Protein AF-A0A9X8VCC0-F1 (afdb_monomer_lite)

Sequence (90 aa):
GRKLTLDRTPGAKAGDRLIVNLPSGKAQARTVQAVNDRVVTVTTAYSETPAPEAAWSIDADDLAVQLYRVVGIADNGDNTYTVNAAEHDP

Secondary structure (DSSP, 8-state):
--EEE-SS--S--TTSEEEEE-TTS-EEEEEEEEEETTEEEESS--SSPPPTT--EEEE-SS-----EEEEEEEE-SSS-EEEEEEEP--

InterPro domains:
  IPR053171 Viral Tip Attachment Protein [PTHR36251] (2-90)

pLDDT: mean 91.03, std 9.6, range [58.78, 98.31]

Radius of gyration: 19.02 Å; chains: 1; bounding box: 42×32×44 Å

Foldseek 3Di:
DQKDFAPFFDPAAAQKWKWWQAPVRDIDIFGFHGGDGRITGTPDDDPDDHDVPTDIDIGYPPPDDFDWDFPDWDDPVPPDIDTDTDTDDD

Structure (mmCIF, N/CA/C/O backbone):
data_AF-A0A9X8VCC0-F1
#
_entry.id   AF-A0A9X8VCC0-F1
#
loop_
_atom_site.group_PDB
_atom_site.id
_atom_site.type_symbol
_atom_site.label_atom_id
_atom_site.label_alt_id
_atom_site.label_comp_id
_atom_site.label_asym_id
_atom_site.label_entity_id
_atom_site.label_seq_id
_atom_site.pdbx_PDB_ins_code
_atom_site.Cartn_x
_atom_site.Cartn_y
_atom_site.Cartn_z
_atom_site.occupancy
_atom_site.B_iso_or_equiv
_atom_site.auth_seq_id
_atom_site.auth_comp_id
_atom_site.auth_asym_id
_atom_site.auth_atom_id
_atom_site.pdbx_PDB_model_num
ATOM 1 N N . GLY A 1 1 ? -12.974 1.473 12.556 1.00 87.62 1 GLY A N 1
ATOM 2 C CA . GLY A 1 1 ? -13.854 0.756 11.601 1.00 87.62 1 GLY A CA 1
ATOM 3 C C . GLY A 1 1 ? -13.020 0.079 10.522 1.00 87.62 1 G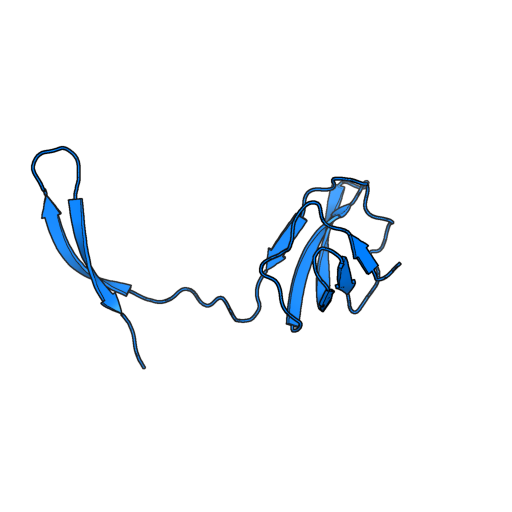LY A C 1
ATOM 4 O O . GLY A 1 1 ? -11.804 0.185 10.580 1.00 87.62 1 GLY A O 1
ATOM 5 N N . ARG A 1 2 ? -13.642 -0.620 9.559 1.00 96.12 2 ARG A N 1
ATOM 6 C CA . ARG A 1 2 ? -12.940 -1.294 8.437 1.00 96.12 2 ARG A CA 1
ATOM 7 C C . ARG A 1 2 ? -12.875 -0.477 7.142 1.00 96.12 2 ARG A C 1
ATOM 9 O O . ARG A 1 2 ? -12.300 -0.940 6.170 1.00 96.12 2 ARG A O 1
ATOM 16 N N . LYS A 1 3 ? -13.486 0.706 7.118 1.00 96.94 3 LYS A N 1
ATOM 17 C CA . LYS A 1 3 ? -13.446 1.632 5.984 1.00 96.94 3 LYS A CA 1
ATOM 18 C C . LYS A 1 3 ? -12.529 2.795 6.328 1.00 96.94 3 LYS A C 1
ATOM 20 O O . LYS A 1 3 ? -12.638 3.331 7.432 1.00 96.94 3 LYS A O 1
ATOM 25 N N . LEU A 1 4 ? -11.652 3.145 5.401 1.00 96.44 4 LEU A N 1
ATOM 26 C CA . LEU A 1 4 ? -10.725 4.262 5.499 1.00 96.44 4 LEU A CA 1
ATOM 27 C C . LEU A 1 4 ? -10.889 5.128 4.256 1.00 96.44 4 LEU A C 1
ATOM 29 O O . LEU A 1 4 ? -10.984 4.596 3.155 1.00 96.44 4 LEU A O 1
ATOM 33 N N . THR A 1 5 ? -10.903 6.443 4.438 1.00 97.19 5 THR A N 1
ATOM 34 C CA . THR A 1 5 ? -10.833 7.399 3.330 1.00 97.19 5 THR A CA 1
ATOM 35 C C . THR A 1 5 ? -9.398 7.894 3.231 1.00 97.19 5 THR A C 1
ATOM 37 O O . THR A 1 5 ? -8.870 8.411 4.214 1.00 97.19 5 THR A O 1
ATOM 40 N N . LEU A 1 6 ? -8.771 7.712 2.072 1.00 96.69 6 LEU A N 1
ATOM 41 C CA . LEU A 1 6 ? -7.411 8.169 1.792 1.00 96.69 6 LEU A CA 1
ATOM 42 C C . LEU A 1 6 ? -7.418 9.577 1.176 1.00 96.69 6 LEU A C 1
ATOM 44 O O . LEU A 1 6 ? -8.437 10.059 0.677 1.00 96.69 6 LEU A O 1
ATOM 48 N N . ASP A 1 7 ? -6.261 10.232 1.196 1.00 95.38 7 ASP A N 1
ATOM 49 C CA . ASP A 1 7 ? -6.024 11.568 0.627 1.00 95.38 7 ASP A CA 1
ATOM 50 C C . ASP A 1 7 ? -6.065 11.585 -0.914 1.00 95.38 7 ASP A C 1
ATOM 52 O O . ASP A 1 7 ? -6.326 12.617 -1.534 1.00 95.38 7 ASP A O 1
ATOM 56 N N . ARG A 1 8 ? -5.883 10.424 -1.548 1.00 94.88 8 ARG A N 1
ATOM 57 C CA . ARG A 1 8 ? -5.965 10.220 -3.002 1.00 94.88 8 ARG A CA 1
ATOM 58 C C . ARG A 1 8 ? -6.508 8.837 -3.343 1.00 94.88 8 ARG A C 1
ATOM 60 O O . ARG A 1 8 ? -6.547 7.948 -2.498 1.00 94.88 8 ARG A O 1
ATOM 67 N N . THR A 1 9 ? -6.925 8.661 -4.595 1.00 95.94 9 THR A N 1
ATOM 68 C CA . THR A 1 9 ? -7.323 7.347 -5.115 1.00 95.94 9 THR A CA 1
ATOM 69 C C . THR A 1 9 ? -6.082 6.451 -5.150 1.00 95.94 9 THR A C 1
ATOM 71 O O . THR A 1 9 ? -5.110 6.818 -5.817 1.00 95.94 9 THR A O 1
ATOM 74 N N . PRO A 1 10 ? -6.055 5.327 -4.414 1.00 93.88 10 PRO A N 1
ATOM 75 C CA . PRO A 1 10 ? -4.900 4.442 -4.406 1.00 93.88 10 PRO A CA 1
ATOM 76 C C . PRO A 1 10 ? -4.884 3.575 -5.669 1.00 93.88 10 PRO A C 1
ATOM 78 O O . PRO A 1 10 ? -5.931 3.144 -6.147 1.00 93.88 10 PRO A O 1
ATOM 81 N N . GLY A 1 11 ? -3.690 3.240 -6.159 1.00 92.19 11 GLY A N 1
ATOM 82 C CA . GLY A 1 11 ? -3.499 2.174 -7.149 1.00 92.19 11 GLY A CA 1
ATOM 83 C C . GLY A 1 11 ? -3.569 0.785 -6.511 1.00 92.19 11 GLY A C 1
ATOM 84 O O . GLY A 1 11 ? -2.667 -0.012 -6.723 1.00 92.19 11 GLY A O 1
ATOM 85 N N . ALA A 1 12 ? -4.573 0.543 -5.665 1.00 93.50 12 ALA A N 1
ATOM 86 C CA . ALA A 1 12 ? -4.748 -0.699 -4.921 1.00 93.50 12 ALA A CA 1
ATOM 87 C C . ALA A 1 12 ? -5.980 -1.464 -5.411 1.00 93.50 12 ALA A C 1
ATOM 89 O O . ALA A 1 12 ? -6.974 -0.866 -5.829 1.00 93.50 12 ALA A O 1
ATOM 90 N N . LYS A 1 13 ? -5.953 -2.784 -5.274 1.00 94.38 13 LYS A N 1
ATOM 91 C CA . LYS A 1 13 ? -7.073 -3.695 -5.524 1.00 94.38 13 LYS A CA 1
ATOM 92 C C . LYS A 1 13 ? -7.277 -4.646 -4.347 1.00 94.38 13 LYS A C 1
ATOM 94 O O . LYS A 1 13 ? -6.516 -4.655 -3.384 1.00 94.38 13 LYS A O 1
ATOM 99 N N . ALA A 1 14 ? -8.349 -5.430 -4.407 1.00 96.00 14 ALA A N 1
ATOM 100 C CA . ALA A 1 14 ? -8.563 -6.502 -3.444 1.00 96.00 14 ALA A CA 1
ATOM 101 C C . ALA A 1 14 ? -7.411 -7.520 -3.517 1.00 96.00 14 ALA A C 1
ATOM 103 O O . ALA A 1 14 ? -7.054 -7.930 -4.616 1.00 96.00 14 ALA A O 1
ATOM 104 N N . GLY A 1 15 ? -6.871 -7.917 -2.361 1.00 94.88 15 GLY A N 1
ATOM 105 C CA . GLY A 1 15 ? -5.678 -8.774 -2.261 1.00 94.88 15 GLY A CA 1
ATOM 106 C C . GLY A 1 15 ? -4.436 -8.028 -1.763 1.00 94.88 15 GLY A C 1
ATOM 107 O O . GLY A 1 15 ? -3.771 -8.506 -0.840 1.00 94.88 15 GLY A O 1
ATOM 108 N N . ASP A 1 16 ? -4.232 -6.794 -2.237 1.00 95.94 16 ASP A N 1
ATOM 109 C CA . ASP A 1 16 ? -3.145 -5.912 -1.797 1.00 95.94 16 ASP A CA 1
ATOM 110 C C . ASP A 1 16 ? -3.182 -5.649 -0.288 1.00 95.94 16 ASP A C 1
ATOM 112 O O . ASP A 1 16 ? -4.202 -5.819 0.392 1.00 95.94 16 ASP A O 1
ATOM 116 N N . ARG A 1 17 ? -2.078 -5.141 0.259 1.00 96.75 17 ARG A N 1
ATOM 117 C CA . ARG A 1 17 ? -2.009 -4.715 1.656 1.00 96.75 17 ARG A CA 1
ATOM 118 C C . ARG A 1 17 ? -1.907 -3.202 1.777 1.00 96.75 17 ARG A C 1
ATOM 120 O O . ARG A 1 17 ? -0.971 -2.579 1.290 1.00 96.75 17 ARG A O 1
ATOM 127 N N . LEU A 1 18 ? -2.843 -2.624 2.525 1.00 97.12 18 LEU A N 1
ATOM 128 C CA . LEU A 1 18 ? -2.790 -1.239 2.975 1.00 97.12 18 LEU A CA 1
ATOM 129 C C . LEU A 1 18 ? -2.028 -1.164 4.301 1.00 97.12 18 LEU A C 1
ATOM 131 O O . LEU A 1 18 ? -2.460 -1.720 5.321 1.00 97.12 18 LEU A O 1
ATOM 135 N N . ILE A 1 19 ? -0.904 -0.458 4.289 1.00 97.81 19 ILE A N 1
ATOM 136 C CA . ILE A 1 19 ? -0.055 -0.227 5.455 1.00 97.81 19 ILE A CA 1
ATOM 137 C C . ILE A 1 19 ? -0.302 1.193 5.953 1.00 97.81 19 ILE A C 1
ATOM 139 O O . ILE A 1 19 ? -0.238 2.138 5.173 1.00 97.81 19 ILE A O 1
ATOM 143 N N . VAL A 1 20 ? -0.590 1.345 7.245 1.00 97.81 20 VAL A N 1
ATOM 144 C CA . VAL A 1 20 ? -0.868 2.646 7.872 1.00 97.81 20 VAL A CA 1
ATOM 145 C C . VAL A 1 20 ? -0.030 2.803 9.134 1.00 97.81 20 VAL A C 1
ATOM 147 O O . VAL A 1 20 ? 0.049 1.877 9.949 1.00 97.81 20 VAL A O 1
ATOM 150 N N . ASN A 1 21 ? 0.556 3.988 9.309 1.00 97.00 21 ASN A N 1
ATOM 151 C CA . ASN A 1 21 ? 1.228 4.379 10.544 1.00 97.00 21 ASN A CA 1
ATOM 152 C C . ASN A 1 21 ? 0.193 4.843 11.574 1.00 97.00 21 ASN A C 1
ATOM 154 O O . ASN A 1 21 ? -0.499 5.842 11.380 1.00 97.00 21 ASN A O 1
ATOM 158 N N . LEU A 1 22 ? 0.064 4.093 12.667 1.00 97.38 22 LEU A N 1
ATOM 159 C CA . LEU A 1 22 ? -0.896 4.381 13.729 1.00 97.38 22 LEU A CA 1
ATOM 160 C C . LEU A 1 22 ? -0.379 5.466 14.688 1.00 97.38 22 LEU A C 1
ATOM 162 O O . LEU A 1 22 ? 0.833 5.679 14.761 1.00 97.38 22 LEU A O 1
ATOM 166 N N . PRO A 1 23 ? -1.263 6.114 15.476 1.00 96.50 23 PRO A N 1
ATOM 167 C CA . PRO A 1 23 ? -0.869 7.141 16.447 1.00 96.50 23 PRO A CA 1
ATOM 168 C C . PRO A 1 23 ? 0.183 6.673 17.463 1.00 96.50 23 PRO A C 1
ATOM 170 O O . PRO A 1 23 ? 1.010 7.465 17.904 1.00 96.50 23 PRO A O 1
ATOM 173 N N . SER A 1 24 ? 0.198 5.379 17.794 1.00 95.56 24 SER A N 1
ATOM 174 C CA . SER A 1 24 ? 1.229 4.761 18.636 1.00 95.56 24 SER A CA 1
ATOM 175 C C . SER A 1 24 ? 2.616 4.641 17.986 1.00 95.56 24 SER A C 1
ATOM 177 O O . SER A 1 24 ? 3.543 4.142 18.621 1.00 95.56 24 SER A O 1
ATOM 179 N N . GLY A 1 25 ? 2.772 5.041 16.721 1.00 93.25 25 GLY A N 1
ATOM 180 C CA . GLY A 1 25 ? 3.992 4.875 15.926 1.00 93.25 25 GLY A CA 1
ATOM 181 C C . GLY A 1 25 ? 4.135 3.493 15.281 1.00 93.25 25 GLY A C 1
ATOM 182 O O . GLY A 1 25 ? 5.105 3.240 14.571 1.00 93.25 25 GLY A O 1
ATOM 183 N N . LYS A 1 26 ? 3.181 2.579 15.498 1.00 95.94 26 LYS A N 1
ATOM 184 C CA . LYS A 1 26 ? 3.204 1.239 14.900 1.00 95.94 26 LYS A CA 1
ATOM 185 C C . LYS A 1 26 ? 2.678 1.273 13.469 1.00 95.94 26 LYS A C 1
ATOM 187 O O . LYS A 1 26 ? 1.535 1.662 13.242 1.00 95.94 26 LYS A O 1
ATOM 192 N N . ALA A 1 27 ? 3.465 0.770 12.523 1.00 97.06 27 ALA A N 1
ATOM 193 C CA . ALA A 1 27 ? 2.973 0.451 11.189 1.00 97.06 27 ALA A CA 1
ATOM 194 C C . ALA A 1 27 ? 2.190 -0.870 11.229 1.00 97.06 27 ALA A C 1
ATOM 196 O O . ALA A 1 27 ? 2.678 -1.880 11.743 1.00 97.06 27 ALA A O 1
ATOM 197 N N . GLN A 1 28 ? 0.973 -0.881 10.691 1.00 97.88 28 GLN A N 1
ATOM 198 C CA . GLN A 1 28 ? 0.173 -2.098 10.561 1.00 97.88 28 GLN A CA 1
ATOM 199 C C . GLN A 1 28 ? -0.290 -2.287 9.125 1.00 97.88 28 GLN A C 1
ATOM 201 O O . GLN A 1 28 ? -0.756 -1.345 8.496 1.00 97.88 28 GLN A O 1
ATOM 206 N N . ALA A 1 29 ? -0.211 -3.523 8.637 1.00 97.25 29 ALA A N 1
ATOM 207 C CA . ALA A 1 29 ? -0.732 -3.916 7.335 1.00 97.25 29 ALA A CA 1
ATOM 208 C C . ALA A 1 29 ? -2.105 -4.581 7.476 1.00 97.25 29 ALA A C 1
ATOM 210 O O . ALA A 1 29 ? -2.340 -5.352 8.418 1.00 97.25 29 ALA A O 1
ATOM 211 N N . ARG A 1 30 ? -3.003 -4.318 6.528 1.00 97.56 30 ARG A N 1
ATOM 212 C CA . ARG A 1 30 ? -4.289 -5.009 6.391 1.00 97.56 30 ARG A CA 1
ATOM 213 C C . ARG A 1 30 ? -4.574 -5.308 4.930 1.00 97.56 30 ARG A C 1
ATOM 215 O O . ARG A 1 30 ? -4.341 -4.460 4.079 1.00 97.56 30 ARG A O 1
ATOM 222 N N . THR A 1 31 ? -5.115 -6.491 4.663 1.00 97.50 31 THR A N 1
ATOM 223 C CA . THR A 1 31 ? -5.548 -6.868 3.317 1.00 97.50 31 THR A CA 1
ATOM 224 C C . THR A 1 31 ? -6.714 -5.989 2.883 1.00 97.50 31 THR A C 1
ATOM 226 O O . THR A 1 31 ? -7.690 -5.813 3.623 1.00 97.50 31 THR A O 1
ATOM 229 N N . VAL A 1 32 ? -6.608 -5.442 1.681 1.00 97.69 32 VAL A N 1
ATOM 230 C CA . VAL A 1 32 ? -7.659 -4.700 1.003 1.00 97.69 32 VAL A CA 1
ATOM 231 C C . VAL A 1 32 ? -8.732 -5.692 0.568 1.00 97.69 32 VAL A C 1
ATOM 233 O O . VAL A 1 32 ? -8.465 -6.682 -0.105 1.00 97.69 32 VAL A O 1
ATOM 236 N N . GLN A 1 33 ? -9.966 -5.430 0.987 1.00 98.00 33 GLN A N 1
ATOM 237 C CA . GLN A 1 33 ? -11.153 -6.171 0.574 1.00 98.00 33 GLN A CA 1
ATOM 238 C C . GLN A 1 33 ? -11.801 -5.531 -0.660 1.00 98.00 33 GLN A C 1
ATOM 240 O O . GLN A 1 33 ? -12.286 -6.243 -1.531 1.00 98.00 33 GLN A O 1
ATOM 245 N N . ALA A 1 34 ? -11.859 -4.198 -0.710 1.00 97.56 34 ALA A N 1
ATOM 246 C CA . ALA A 1 34 ? -12.438 -3.448 -1.823 1.00 97.56 34 ALA A CA 1
ATOM 247 C C . ALA A 1 34 ? -11.935 -2.000 -1.830 1.00 97.56 34 ALA A C 1
ATOM 249 O O . ALA A 1 34 ? -11.642 -1.440 -0.770 1.00 97.56 34 ALA A O 1
ATOM 250 N N . VAL A 1 35 ? -11.923 -1.380 -3.009 1.00 97.19 35 VAL A N 1
ATOM 251 C CA . VAL A 1 35 ? -11.632 0.046 -3.206 1.00 97.19 35 VAL A CA 1
ATOM 252 C C . VAL A 1 35 ? -12.808 0.682 -3.944 1.00 97.19 35 VAL A C 1
ATOM 254 O O . VAL A 1 35 ? -13.277 0.139 -4.941 1.00 97.19 35 VAL A O 1
ATOM 257 N N . ASN A 1 36 ? -13.306 1.806 -3.431 1.00 97.31 36 ASN A N 1
ATOM 258 C CA . ASN A 1 36 ? -14.321 2.635 -4.074 1.00 97.31 36 ASN A CA 1
ATOM 259 C C . ASN A 1 36 ? -13.859 4.095 -4.026 1.00 97.31 36 ASN A C 1
ATOM 261 O O . ASN A 1 36 ? -13.919 4.728 -2.969 1.00 97.31 36 ASN A O 1
ATOM 265 N N . ASP A 1 37 ? -13.337 4.597 -5.144 1.00 96.88 37 ASP A N 1
ATOM 266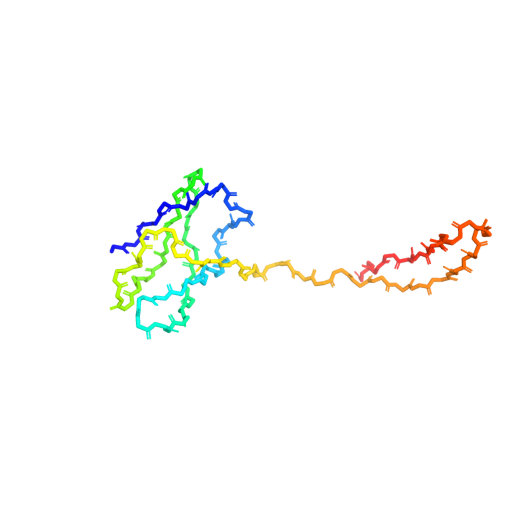 C CA . ASP A 1 37 ? -12.595 5.857 -5.223 1.00 96.88 37 ASP A CA 1
ATOM 267 C C . ASP A 1 37 ? -11.491 5.938 -4.153 1.00 96.88 37 ASP A C 1
ATOM 269 O O . ASP A 1 37 ? -10.531 5.170 -4.159 1.00 96.88 37 ASP A O 1
ATOM 273 N N . ARG A 1 38 ? -11.631 6.860 -3.197 1.00 97.19 38 ARG A N 1
ATOM 274 C CA . ARG A 1 38 ? -10.692 7.061 -2.084 1.00 97.19 38 ARG A CA 1
ATOM 275 C C . ARG A 1 38 ? -11.032 6.223 -0.85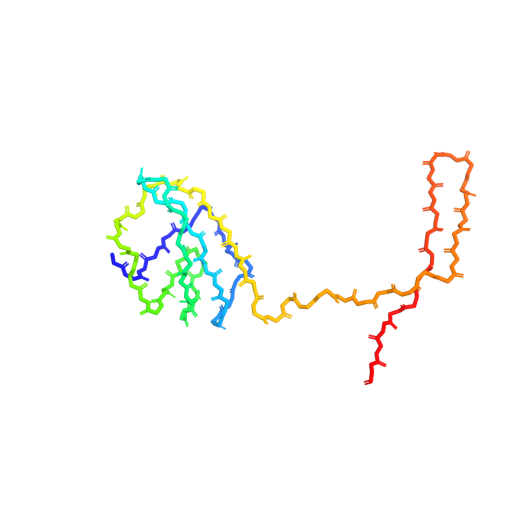6 1.00 97.19 38 ARG A C 1
ATOM 277 O O . ARG A 1 38 ? -10.310 6.281 0.136 1.00 97.19 38 ARG A O 1
ATOM 284 N N . VAL A 1 39 ? -12.140 5.484 -0.880 1.00 97.62 39 VAL A N 1
ATOM 285 C CA . VAL A 1 39 ? -12.599 4.676 0.249 1.00 97.62 39 VAL A CA 1
ATOM 286 C C . VAL A 1 39 ? -12.096 3.249 0.092 1.00 97.62 39 VAL A C 1
ATOM 288 O O . VAL A 1 39 ? -12.572 2.488 -0.748 1.00 97.62 39 VAL A O 1
ATOM 291 N N . VAL A 1 40 ? -11.169 2.861 0.959 1.00 97.75 40 VAL A N 1
ATOM 292 C CA . VAL A 1 40 ? -10.632 1.504 1.036 1.00 97.75 40 VAL A CA 1
ATOM 293 C C . VAL A 1 40 ? -11.322 0.752 2.167 1.00 97.75 40 VAL A C 1
ATOM 295 O O . VAL A 1 40 ? -11.378 1.214 3.308 1.00 97.75 40 VAL A O 1
ATOM 298 N N . THR A 1 41 ? -11.856 -0.428 1.859 1.00 98.31 41 THR A N 1
ATOM 299 C CA . THR A 1 41 ? -12.358 -1.373 2.859 1.00 98.31 41 THR A CA 1
ATOM 300 C C . THR A 1 41 ? -11.311 -2.449 3.086 1.00 98.31 41 THR A C 1
ATOM 302 O O . THR A 1 41 ? -10.902 -3.109 2.136 1.00 98.31 41 THR A O 1
ATOM 305 N N . VAL A 1 42 ? -10.902 -2.654 4.335 1.00 98.06 42 VAL A N 1
ATOM 306 C CA . VAL A 1 42 ? -9.960 -3.708 4.733 1.00 98.06 42 VAL A CA 1
ATOM 307 C C . VAL A 1 42 ? -10.679 -4.909 5.355 1.00 98.06 42 VAL A C 1
ATOM 309 O O . VAL A 1 42 ? -11.787 -4.791 5.895 1.00 98.06 42 VAL A O 1
ATOM 312 N N . THR A 1 43 ? -10.043 -6.078 5.307 1.00 97.69 43 THR A N 1
ATOM 313 C CA . THR A 1 43 ? -10.591 -7.328 5.862 1.00 97.69 43 THR A CA 1
ATOM 314 C C . THR A 1 43 ? -10.722 -7.277 7.385 1.00 97.69 43 THR A C 1
ATOM 316 O O . THR A 1 43 ? -11.757 -7.662 7.929 1.00 97.69 43 THR A O 1
ATOM 319 N N . THR A 1 44 ? -9.731 -6.701 8.069 1.00 97.50 44 THR A N 1
ATOM 320 C CA . THR A 1 44 ? -9.673 -6.601 9.536 1.00 97.50 44 THR A CA 1
ATOM 321 C C . THR A 1 44 ? -9.402 -5.164 9.963 1.00 97.50 44 THR A C 1
ATOM 323 O O . THR A 1 44 ? -8.621 -4.457 9.334 1.00 97.50 44 THR A O 1
ATOM 326 N N . ALA A 1 45 ? -10.023 -4.718 11.057 1.00 97.56 45 ALA A N 1
ATOM 327 C CA . ALA A 1 45 ? -9.770 -3.386 11.599 1.00 97.56 45 ALA A CA 1
ATOM 328 C C . ALA A 1 45 ? -8.312 -3.224 12.081 1.00 97.56 45 ALA A C 1
ATOM 330 O O . ALA A 1 45 ? -7.648 -4.188 12.481 1.00 97.56 45 ALA A O 1
ATOM 331 N N . TYR A 1 46 ? -7.811 -1.991 12.053 1.00 97.38 46 TYR A N 1
ATOM 332 C CA . TYR A 1 46 ? -6.571 -1.623 12.738 1.00 97.38 46 TYR A CA 1
ATOM 333 C C . TYR A 1 46 ? -6.746 -1.739 14.257 1.00 97.38 46 TYR A C 1
ATOM 335 O O . TYR A 1 46 ? -7.871 -1.664 14.755 1.00 97.38 46 TYR A O 1
ATOM 343 N N . SER A 1 47 ? -5.651 -1.958 14.994 1.00 97.00 47 SER A N 1
ATOM 344 C CA . SER A 1 47 ? -5.722 -2.081 16.463 1.00 97.00 47 SER A CA 1
ATOM 345 C C . SER A 1 47 ? -6.097 -0.775 17.158 1.00 97.00 47 SER A C 1
ATOM 347 O O . SER A 1 47 ? -6.532 -0.787 18.303 1.00 97.00 47 SER A O 1
ATOM 349 N N . GLU A 1 48 ? -5.908 0.342 16.465 1.00 96.31 48 GLU A N 1
ATOM 350 C CA . GLU A 1 48 ? -6.231 1.693 16.901 1.00 96.31 48 GLU A CA 1
ATOM 351 C C . GLU A 1 48 ? -6.902 2.413 15.733 1.00 96.31 48 GLU A C 1
ATOM 353 O O . GLU A 1 48 ? -6.739 2.021 14.574 1.00 96.31 48 GLU A O 1
ATOM 358 N N . THR A 1 49 ? -7.651 3.473 16.018 1.00 95.44 49 THR A N 1
ATOM 359 C CA . THR A 1 49 ? -8.183 4.334 14.960 1.00 95.44 49 THR A CA 1
ATOM 360 C C . THR A 1 49 ? -7.021 5.081 14.301 1.00 95.44 49 THR A C 1
ATOM 362 O O . THR A 1 49 ? -6.315 5.808 15.001 1.00 95.44 49 THR A O 1
ATOM 365 N N . PRO A 1 50 ? -6.805 4.934 12.981 1.00 96.25 50 PRO A N 1
ATOM 366 C CA . PRO A 1 50 ? -5.826 5.745 12.271 1.00 96.25 50 PRO A CA 1
ATOM 367 C C . PRO A 1 50 ? -6.124 7.237 12.422 1.00 96.25 50 PRO A C 1
ATOM 369 O O . PRO A 1 50 ? -7.287 7.643 12.378 1.00 96.25 50 PRO A O 1
ATOM 372 N N . ALA A 1 51 ? -5.079 8.047 12.583 1.00 95.44 51 ALA A N 1
ATOM 373 C CA . ALA A 1 51 ? -5.231 9.495 12.565 1.00 95.44 51 ALA A CA 1
ATOM 374 C C . ALA A 1 51 ? -5.614 9.979 11.152 1.00 95.44 51 ALA A C 1
ATOM 376 O O . ALA A 1 51 ? -5.209 9.356 10.163 1.00 95.44 51 ALA A O 1
ATOM 377 N N . PRO A 1 52 ? -6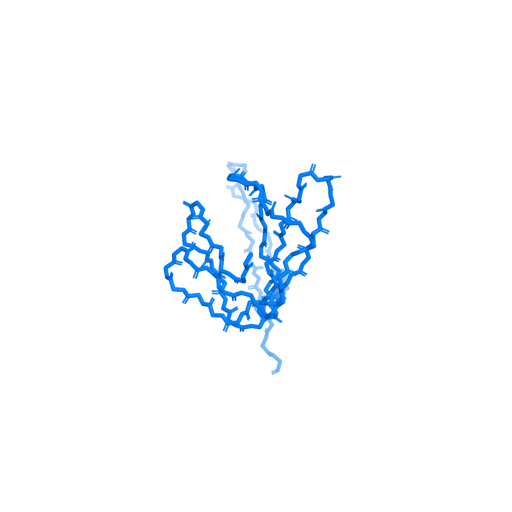.363 11.089 11.028 1.00 93.50 52 PRO A N 1
ATOM 378 C CA . PRO A 1 52 ? -6.472 11.806 9.762 1.00 93.50 52 PRO A CA 1
ATOM 379 C C . PRO A 1 52 ? -5.079 12.107 9.203 1.00 93.50 52 PRO A C 1
ATOM 381 O O . PRO A 1 52 ? -4.165 12.397 9.972 1.00 93.50 52 PRO A O 1
ATOM 384 N N . GLU A 1 53 ? -4.922 12.012 7.882 1.00 92.31 53 GLU A N 1
ATOM 385 C CA . GLU A 1 53 ? -3.652 12.296 7.187 1.00 92.31 53 GLU A CA 1
ATOM 386 C C . GLU A 1 53 ? -2.465 11.417 7.633 1.00 92.31 53 GLU A C 1
ATOM 388 O O . GLU A 1 53 ? -1.306 11.734 7.366 1.00 92.31 53 GLU A O 1
ATOM 393 N N . ALA A 1 54 ? -2.731 10.279 8.288 1.00 93.88 54 ALA A N 1
ATOM 394 C CA . ALA A 1 54 ? -1.696 9.304 8.604 1.00 93.88 54 ALA A CA 1
ATOM 395 C C . ALA A 1 54 ? -0.992 8.823 7.328 1.00 93.88 54 ALA A C 1
ATOM 397 O O . ALA A 1 54 ? -1.640 8.485 6.335 1.00 93.88 54 ALA A O 1
ATOM 398 N N . ALA A 1 55 ? 0.339 8.738 7.379 1.00 96.31 55 ALA A N 1
ATOM 399 C CA . ALA A 1 55 ? 1.121 8.193 6.279 1.00 96.31 55 ALA A CA 1
ATOM 400 C C . ALA A 1 55 ? 0.715 6.738 5.996 1.00 96.31 55 ALA A C 1
ATOM 402 O O . ALA A 1 55 ? 0.575 5.922 6.917 1.00 96.31 55 ALA A O 1
ATO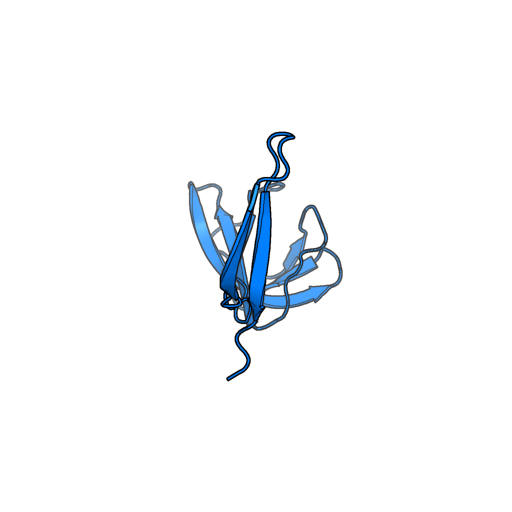M 403 N N . TRP A 1 56 ? 0.556 6.427 4.712 1.00 96.94 56 TRP A N 1
ATOM 404 C CA . TRP A 1 56 ? 0.143 5.114 4.239 1.00 96.94 56 TRP A CA 1
ATOM 405 C C . TRP A 1 56 ? 0.913 4.691 2.988 1.00 96.94 56 TRP A C 1
ATOM 407 O O . TRP A 1 56 ? 1.397 5.524 2.218 1.00 96.94 56 TRP A O 1
ATOM 417 N N . SER A 1 57 ? 1.010 3.380 2.785 1.00 95.88 57 SER A N 1
ATOM 418 C CA . SER A 1 57 ? 1.570 2.767 1.581 1.00 95.88 57 SER A CA 1
ATOM 419 C C . SER A 1 57 ? 0.760 1.541 1.160 1.00 95.88 57 SER A C 1
ATOM 421 O O . SER A 1 57 ? 0.001 0.975 1.953 1.00 95.88 57 SER A O 1
ATOM 423 N N . ILE A 1 58 ? 0.905 1.157 -0.110 1.00 95.31 58 ILE A N 1
ATOM 424 C CA . ILE A 1 58 ? 0.336 -0.070 -0.667 1.00 95.31 58 ILE A CA 1
ATOM 425 C C . ILE A 1 58 ? 1.477 -1.027 -0.956 1.00 95.31 58 ILE A C 1
ATOM 427 O O . ILE A 1 58 ? 2.472 -0.661 -1.576 1.00 95.31 58 ILE A O 1
ATOM 431 N N . ASP A 1 59 ? 1.299 -2.242 -0.479 1.00 92.56 59 ASP A N 1
ATOM 432 C CA . ASP A 1 59 ? 2.113 -3.406 -0.775 1.00 92.56 59 ASP A CA 1
ATOM 433 C C . ASP A 1 59 ? 1.240 -4.296 -1.662 1.00 92.56 59 ASP A C 1
ATOM 435 O O . ASP A 1 59 ? 0.296 -4.926 -1.178 1.00 92.56 59 ASP A O 1
ATOM 439 N N . ALA A 1 60 ? 1.447 -4.183 -2.975 1.00 87.00 60 ALA A N 1
ATOM 440 C CA . ALA A 1 60 ? 0.613 -4.834 -3.974 1.00 87.00 60 ALA A CA 1
ATOM 441 C C . ALA A 1 60 ? 0.988 -6.311 -4.100 1.00 87.00 60 ALA A C 1
ATOM 443 O O . ALA A 1 60 ? 2.171 -6.649 -4.155 1.00 87.00 60 ALA A O 1
ATOM 444 N N . ASP A 1 61 ? -0.016 -7.184 -4.135 1.00 78.44 61 ASP A N 1
ATOM 445 C CA . ASP A 1 61 ? 0.212 -8.632 -4.111 1.00 78.44 61 ASP A CA 1
ATOM 446 C C . ASP A 1 61 ? 0.690 -9.201 -5.457 1.00 78.44 61 ASP A C 1
ATOM 448 O O . ASP A 1 61 ? 1.280 -10.281 -5.495 1.00 78.44 61 ASP A O 1
ATOM 452 N N . ASP A 1 62 ? 0.497 -8.448 -6.539 1.00 69.62 62 ASP A N 1
ATOM 453 C CA . ASP A 1 62 ? 0.831 -8.820 -7.913 1.00 69.62 62 ASP A CA 1
ATOM 454 C C . ASP A 1 62 ? 1.816 -7.860 -8.597 1.00 69.62 62 ASP A C 1
ATOM 456 O O . ASP A 1 62 ? 2.144 -8.049 -9.770 1.00 69.62 62 ASP A O 1
ATOM 460 N N . LEU A 1 63 ? 2.311 -6.838 -7.889 1.00 66.19 63 LEU A N 1
ATOM 461 C CA . LEU A 1 63 ? 3.366 -5.971 -8.408 1.00 66.19 63 LEU A CA 1
ATOM 462 C C . LEU A 1 63 ? 4.709 -6.691 -8.264 1.00 66.19 63 LEU A C 1
ATOM 464 O O . LEU A 1 63 ? 5.554 -6.348 -7.435 1.00 66.19 63 LEU A O 1
ATOM 468 N N . ALA A 1 64 ? 4.897 -7.728 -9.074 1.00 60.94 64 ALA A N 1
ATOM 469 C CA . ALA A 1 64 ? 6.195 -8.343 -9.260 1.00 60.94 64 ALA A CA 1
ATOM 470 C C . ALA A 1 64 ? 7.124 -7.348 -9.970 1.00 60.94 64 ALA A C 1
ATOM 472 O O . ALA A 1 64 ? 6.720 -6.623 -10.881 1.00 60.94 64 ALA A O 1
ATOM 473 N N . VAL A 1 65 ? 8.392 -7.310 -9.559 1.00 58.78 65 VAL A N 1
ATOM 474 C CA . VAL A 1 65 ? 9.410 -6.555 -10.294 1.00 58.78 65 VAL A CA 1
ATOM 475 C C . VAL A 1 65 ? 9.561 -7.204 -11.668 1.00 58.78 65 VAL A C 1
ATOM 477 O O . VAL A 1 65 ? 10.068 -8.321 -11.761 1.00 58.78 65 VAL A O 1
ATOM 480 N N . GLN A 1 66 ? 9.136 -6.509 -12.728 1.00 65.31 66 GLN A N 1
ATOM 481 C CA . GLN A 1 66 ? 9.403 -6.941 -14.097 1.00 65.31 66 GLN A CA 1
ATOM 482 C C . GLN A 1 66 ? 10.920 -7.016 -14.292 1.00 65.31 66 GLN A C 1
ATOM 484 O O . GLN A 1 66 ? 11.638 -6.030 -14.100 1.00 65.31 66 GLN A O 1
ATOM 489 N N . LEU A 1 67 ? 11.421 -8.202 -14.633 1.00 73.81 67 LEU A N 1
ATOM 490 C CA . LEU A 1 67 ? 12.846 -8.410 -14.840 1.00 73.81 67 LEU A CA 1
ATOM 491 C C . LEU A 1 67 ? 13.216 -7.947 -16.248 1.00 73.81 67 LEU A C 1
ATOM 493 O O . LEU A 1 67 ? 12.710 -8.456 -17.245 1.00 73.81 67 LEU A O 1
ATOM 497 N N . TYR A 1 68 ? 14.140 -6.997 -16.313 1.00 74.12 68 TYR A N 1
ATOM 498 C CA . TYR A 1 68 ? 14.763 -6.557 -17.552 1.00 74.12 68 TYR A CA 1
ATOM 499 C C . TYR A 1 68 ? 16.233 -6.945 -17.529 1.00 74.12 68 TYR A C 1
ATOM 501 O O . TYR A 1 68 ? 16.940 -6.701 -16.547 1.00 74.12 68 TYR A O 1
ATOM 509 N N . ARG A 1 69 ? 16.724 -7.514 -18.630 1.00 85.06 69 ARG A N 1
ATOM 510 C CA . ARG A 1 69 ? 18.160 -7.716 -18.823 1.00 85.06 69 ARG A CA 1
ATOM 511 C C . ARG A 1 69 ? 18.690 -6.619 -19.730 1.00 85.06 69 ARG A C 1
ATOM 513 O O . ARG A 1 69 ? 18.293 -6.532 -20.889 1.00 85.06 69 ARG A O 1
ATOM 520 N N . VAL A 1 70 ? 19.607 -5.805 -19.209 1.00 85.25 70 VAL A N 1
ATOM 521 C CA . VAL A 1 70 ? 20.316 -4.802 -20.012 1.00 85.25 70 VAL A CA 1
ATOM 522 C C . VAL A 1 70 ? 21.127 -5.519 -21.089 1.00 85.25 70 VAL A C 1
ATOM 524 O O . VAL A 1 70 ? 21.936 -6.397 -20.787 1.00 85.25 70 VAL A O 1
ATOM 527 N N . VAL A 1 71 ? 20.891 -5.147 -22.344 1.00 89.25 71 VAL A N 1
ATOM 528 C CA . VAL A 1 71 ? 21.594 -5.685 -23.519 1.00 89.25 71 VAL A CA 1
ATOM 529 C C . VAL A 1 71 ? 22.517 -4.654 -24.162 1.00 89.25 71 VAL A C 1
ATOM 531 O O . VAL A 1 71 ? 23.391 -5.026 -24.938 1.00 89.25 71 VAL A O 1
ATOM 534 N N . GLY A 1 72 ? 22.372 -3.371 -23.820 1.00 88.44 72 GLY A N 1
ATOM 535 C CA . GLY A 1 72 ? 23.269 -2.326 -24.293 1.00 88.44 72 GLY A CA 1
ATOM 536 C C . GLY A 1 72 ? 23.113 -1.020 -23.528 1.00 88.44 72 GLY A C 1
ATOM 537 O O . GLY A 1 72 ? 22.027 -0.687 -23.055 1.00 88.44 72 GLY A O 1
ATOM 538 N N . ILE A 1 73 ? 24.215 -0.284 -23.436 1.00 88.12 73 ILE A N 1
ATOM 539 C CA . ILE A 1 73 ? 24.273 1.071 -22.891 1.00 88.12 73 ILE A CA 1
ATOM 540 C C . ILE A 1 73 ? 25.021 1.919 -23.918 1.00 88.12 73 ILE A C 1
ATOM 542 O O . ILE A 1 73 ? 26.105 1.529 -24.354 1.00 88.12 73 ILE A O 1
ATOM 546 N N . ALA A 1 74 ? 24.447 3.053 -24.305 1.00 92.31 74 ALA A N 1
ATOM 547 C CA . ALA A 1 74 ? 25.098 4.052 -25.142 1.00 92.31 74 ALA A CA 1
ATOM 548 C C . ALA A 1 74 ? 25.167 5.384 -24.389 1.00 92.31 74 ALA A C 1
ATOM 550 O O . ALA A 1 74 ? 24.162 5.837 -23.842 1.00 92.31 74 ALA A O 1
ATOM 551 N N . ASP A 1 75 ? 26.355 5.982 -24.350 1.00 91.25 75 ASP A N 1
ATOM 552 C CA . ASP A 1 75 ? 26.549 7.360 -23.899 1.00 91.25 75 ASP A CA 1
ATOM 553 C C . ASP A 1 75 ? 26.138 8.301 -25.037 1.00 91.25 75 ASP A C 1
ATOM 555 O O . ASP A 1 75 ? 26.605 8.152 -26.170 1.00 91.25 75 ASP A O 1
ATOM 559 N N . ASN A 1 76 ? 25.238 9.237 -24.746 1.00 92.75 76 ASN A N 1
ATOM 560 C CA . ASN A 1 76 ? 24.727 10.178 -25.737 1.00 92.75 76 ASN A CA 1
ATOM 561 C C . ASN A 1 76 ? 25.609 11.440 -25.858 1.00 92.75 76 ASN A C 1
ATOM 563 O O . ASN A 1 76 ? 25.378 12.264 -26.742 1.00 92.75 76 ASN A O 1
ATOM 567 N N . GLY A 1 77 ? 26.628 11.604 -25.003 1.00 89.69 77 GLY A N 1
ATOM 568 C CA . GLY A 1 77 ? 27.551 12.745 -25.031 1.00 89.69 77 GLY A CA 1
ATOM 569 C C . GLY A 1 77 ? 26.966 14.050 -24.480 1.00 89.69 77 GLY A C 1
ATOM 570 O O . GLY A 1 77 ? 27.560 15.113 -24.648 1.00 89.69 77 GLY A O 1
ATOM 571 N N . ASP A 1 78 ? 25.814 13.978 -23.815 1.00 93.88 78 ASP A N 1
ATOM 572 C CA . ASP A 1 78 ? 25.071 15.104 -23.238 1.00 93.88 78 ASP A CA 1
ATOM 573 C C . ASP A 1 78 ? 24.705 14.863 -21.761 1.00 93.88 78 ASP A C 1
ATOM 575 O O . ASP A 1 78 ? 23.742 15.424 -21.238 1.00 93.88 78 ASP A O 1
ATOM 579 N N . ASN A 1 79 ? 25.496 14.027 -21.077 1.00 90.50 79 ASN A N 1
ATOM 580 C CA . ASN A 1 79 ? 25.233 13.545 -19.718 1.00 90.50 79 ASN A CA 1
ATOM 581 C C . ASN A 1 79 ? 23.977 12.660 -19.587 1.00 90.50 79 ASN A C 1
ATOM 583 O O . ASN A 1 79 ? 23.521 12.403 -18.469 1.00 90.50 79 ASN A O 1
ATOM 587 N N . THR A 1 80 ? 23.438 12.152 -20.697 1.00 90.75 80 THR A N 1
ATOM 588 C CA . THR A 1 80 ? 22.392 11.127 -20.697 1.00 90.75 80 THR A CA 1
ATOM 589 C C . THR A 1 80 ? 22.902 9.809 -21.275 1.00 90.75 80 THR A C 1
ATOM 591 O O . THR A 1 80 ? 23.848 9.764 -22.061 1.00 90.75 80 THR A O 1
ATOM 594 N N . TYR A 1 81 ? 22.261 8.715 -20.866 1.00 91.56 81 TYR A N 1
ATOM 595 C CA . TYR A 1 81 ? 22.563 7.376 -21.354 1.00 91.56 81 TYR A CA 1
ATOM 596 C C . TYR A 1 81 ? 21.301 6.742 -21.918 1.00 91.56 81 TYR A C 1
ATOM 598 O O . TYR A 1 81 ? 20.244 6.765 -21.284 1.00 91.56 81 TYR A O 1
ATOM 606 N N . THR A 1 82 ? 21.430 6.117 -23.083 1.00 90.88 82 THR A N 1
ATOM 607 C CA . THR A 1 82 ? 20.398 5.244 -23.638 1.00 90.88 82 THR A CA 1
ATOM 608 C C . THR A 1 82 ? 20.654 3.822 -23.155 1.00 90.88 82 THR A C 1
ATOM 610 O O . THR A 1 82 ? 21.703 3.243 -23.442 1.00 90.88 82 THR A O 1
ATOM 613 N N . VAL A 1 83 ? 19.696 3.245 -22.429 1.00 88.56 83 VAL A N 1
ATOM 614 C CA . VAL A 1 83 ? 19.761 1.859 -21.948 1.00 88.56 83 VAL A CA 1
ATOM 615 C C . VAL A 1 83 ? 18.757 1.018 -22.727 1.00 88.56 83 VAL A C 1
ATOM 617 O O . VAL A 1 83 ? 17.553 1.243 -22.638 1.00 88.56 83 VAL A O 1
ATOM 620 N N . ASN A 1 84 ? 19.256 0.031 -23.471 1.00 88.56 84 ASN A N 1
ATOM 621 C CA . ASN A 1 84 ? 18.432 -0.960 -24.155 1.00 88.56 84 ASN A CA 1
ATOM 622 C C . ASN A 1 84 ? 18.342 -2.215 -23.288 1.00 88.56 84 ASN A C 1
ATOM 624 O O . ASN A 1 84 ? 19.367 -2.758 -22.857 1.00 88.56 84 ASN A O 1
ATOM 628 N N . ALA A 1 85 ? 17.127 -2.703 -23.060 1.00 85.19 85 ALA A N 1
ATOM 629 C CA . ALA A 1 85 ? 16.889 -3.904 -22.277 1.00 85.19 85 ALA A CA 1
ATOM 630 C C . ALA A 1 85 ? 15.869 -4.819 -22.957 1.00 85.19 85 ALA A C 1
ATOM 632 O O . ALA A 1 85 ? 14.966 -4.349 -23.646 1.00 85.19 85 ALA A O 1
ATOM 633 N N . ALA A 1 86 ? 16.032 -6.124 -22.755 1.00 84.62 86 ALA A N 1
ATOM 634 C CA . ALA A 1 86 ? 15.035 -7.117 -23.126 1.00 84.62 86 ALA A CA 1
ATOM 635 C C . ALA A 1 86 ? 14.155 -7.420 -21.909 1.00 84.62 86 ALA A C 1
ATOM 637 O O . ALA A 1 86 ? 14.675 -7.660 -20.812 1.00 84.62 86 ALA A O 1
ATOM 638 N N . GLU A 1 87 ? 12.843 -7.389 -22.118 1.00 79.81 87 GLU A N 1
ATOM 639 C CA . GLU A 1 87 ? 11.848 -7.819 -21.141 1.00 79.81 87 GLU A CA 1
ATOM 640 C C . GLU A 1 87 ? 11.887 -9.346 -20.985 1.00 79.81 87 GLU A C 1
ATOM 642 O O . GLU A 1 87 ? 12.074 -10.076 -21.961 1.00 79.81 87 GLU A O 1
ATOM 647 N N . HIS A 1 88 ? 11.754 -9.834 -19.753 1.00 72.25 88 HIS A N 1
ATOM 648 C CA . HIS A 1 88 ? 11.616 -11.259 -19.478 1.00 72.25 88 HIS A CA 1
ATOM 649 C C . HIS A 1 88 ? 10.161 -11.724 -19.674 1.00 72.25 88 HIS A C 1
ATOM 651 O O . HIS A 1 88 ? 9.288 -11.295 -18.925 1.00 72.25 88 HIS A O 1
ATOM 657 N N . ASP A 1 89 ? 9.931 -12.620 -20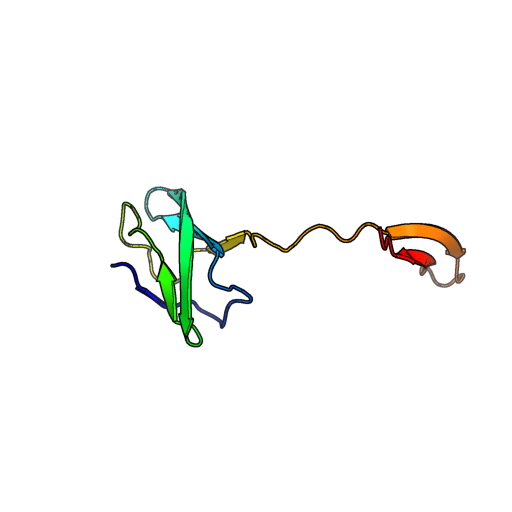.639 1.00 61.75 89 ASP A N 1
ATOM 658 C CA . ASP A 1 89 ? 8.656 -13.315 -20.894 1.00 61.75 89 ASP A CA 1
ATOM 659 C C . ASP A 1 89 ? 8.898 -14.845 -20.780 1.00 61.75 89 ASP A C 1
ATOM 661 O O . ASP A 1 89 ? 9.551 -15.406 -21.668 1.00 61.75 89 ASP A O 1
ATOM 665 N N . PRO A 1 90 ? 8.561 -15.490 -19.641 1.00 66.88 90 PRO A N 1
ATOM 666 C CA . PRO A 1 90 ? 8.880 -16.895 -19.351 1.00 66.88 90 PRO A CA 1
ATOM 667 C C . PRO A 1 90 ? 7.941 -17.945 -19.965 1.00 66.88 90 PRO A C 1
ATOM 669 O O . PRO A 1 90 ? 6.711 -17.725 -20.003 1.00 66.88 90 PRO A O 1
#

Organism: Serratia marcescens (NCBI:txid615)